Protein AF-A0A374JRE7-F1 (afdb_monomer_lite)

Radius of gyration: 29.58 Å; chains: 1; bounding box: 50×26×85 Å

Structure (mmCIF, N/CA/C/O backbone):
data_AF-A0A374JRE7-F1
#
_entry.id   AF-A0A374JRE7-F1
#
loop_
_atom_site.group_PDB
_atom_site.id
_atom_site.type_symbol
_atom_site.label_atom_id
_atom_site.label_alt_id
_atom_site.label_comp_id
_atom_site.label_asym_id
_atom_site.label_entity_id
_atom_site.label_seq_id
_atom_site.pdbx_PDB_ins_code
_atom_site.Cartn_x
_atom_site.Cartn_y
_atom_site.Cartn_z
_atom_site.occupancy
_atom_site.B_iso_or_equiv
_atom_site.auth_seq_id
_atom_site.auth_comp_id
_atom_site.auth_asym_id
_atom_site.auth_atom_id
_atom_site.pdbx_PDB_model_num
ATOM 1 N N . MET A 1 1 ? 1.518 7.018 14.244 1.00 69.31 1 MET A N 1
ATOM 2 C CA . MET A 1 1 ? 1.229 6.266 13.014 1.00 69.31 1 MET A CA 1
ATOM 3 C C . MET A 1 1 ? 1.092 4.790 13.334 1.00 69.31 1 MET A C 1
ATOM 5 O O . MET A 1 1 ? 2.068 4.043 13.311 1.00 69.31 1 MET A O 1
ATOM 9 N N . THR A 1 2 ? -0.122 4.399 13.698 1.00 86.94 2 THR A N 1
ATOM 10 C CA . THR A 1 2 ? -0.559 3.012 13.853 1.00 86.94 2 THR A CA 1
ATOM 11 C C . THR A 1 2 ? -0.926 2.415 12.490 1.00 86.94 2 THR A C 1
ATOM 13 O O . THR A 1 2 ? -0.893 3.087 11.454 1.00 86.94 2 THR A O 1
ATOM 16 N N . PHE A 1 3 ? -1.252 1.123 12.473 1.00 82.31 3 PHE A N 1
ATOM 17 C CA . PHE A 1 3 ? -1.751 0.459 11.272 1.00 82.31 3 PHE A CA 1
ATOM 18 C C . PHE A 1 3 ? -3.082 1.071 10.811 1.00 82.31 3 PHE A C 1
ATOM 20 O O . PHE A 1 3 ? -3.224 1.361 9.621 1.00 82.31 3 PHE A O 1
ATOM 27 N N . GLY A 1 4 ? -4.013 1.313 11.742 1.00 87.62 4 GLY A N 1
ATOM 28 C CA . GLY A 1 4 ? -5.303 1.925 11.444 1.00 87.62 4 GLY A CA 1
ATOM 29 C C . GLY A 1 4 ? -5.182 3.332 10.865 1.00 87.62 4 GLY A C 1
ATOM 30 O O . GLY A 1 4 ? -5.806 3.624 9.844 1.00 87.62 4 GLY A O 1
ATOM 31 N N . GLU A 1 5 ? -4.301 4.162 11.435 1.00 89.56 5 GLU A N 1
ATOM 32 C CA . GLU A 1 5 ? -4.011 5.516 10.937 1.00 89.56 5 GLU A CA 1
ATOM 33 C C . GLU A 1 5 ? -3.495 5.486 9.488 1.00 89.56 5 GLU A C 1
ATOM 35 O O . GLU A 1 5 ? -4.002 6.197 8.621 1.00 89.56 5 GLU A O 1
ATOM 40 N N . ARG A 1 6 ? -2.543 4.593 9.187 1.00 84.19 6 ARG A N 1
ATOM 41 C CA . ARG A 1 6 ? -1.980 4.454 7.835 1.00 84.19 6 ARG A CA 1
ATOM 42 C C . ARG A 1 6 ? -2.999 3.917 6.824 1.00 84.19 6 ARG A C 1
ATOM 44 O O . ARG A 1 6 ? -2.985 4.321 5.662 1.00 84.19 6 ARG A O 1
ATOM 51 N N . LEU A 1 7 ? -3.863 2.991 7.242 1.00 85.38 7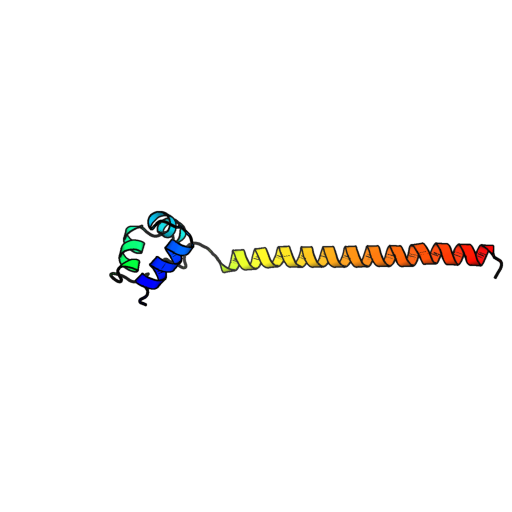 LEU A N 1
ATOM 52 C CA . LEU A 1 7 ? -4.919 2.437 6.393 1.00 85.38 7 LEU A CA 1
ATOM 53 C C . LEU A 1 7 ? -5.946 3.514 6.017 1.00 85.38 7 LEU A C 1
ATOM 55 O O . LEU A 1 7 ? -6.302 3.633 4.844 1.00 85.38 7 LEU A O 1
ATOM 59 N N . TYR A 1 8 ? -6.354 4.330 6.991 1.00 90.19 8 TYR A N 1
ATOM 60 C CA . TYR A 1 8 ? -7.259 5.461 6.792 1.00 90.19 8 TYR A CA 1
ATOM 61 C C . TYR A 1 8 ? -6.683 6.496 5.814 1.00 90.19 8 TYR A C 1
ATOM 63 O O . TYR A 1 8 ? -7.368 6.927 4.883 1.00 90.19 8 TYR A O 1
ATOM 71 N N . GLU A 1 9 ? -5.408 6.863 5.977 1.00 88.81 9 GLU A N 1
ATOM 72 C CA . GLU A 1 9 ? -4.719 7.793 5.075 1.00 88.81 9 GLU A CA 1
ATOM 73 C C . GLU A 1 9 ? -4.680 7.273 3.634 1.00 88.81 9 GLU A C 1
ATOM 75 O O . GLU A 1 9 ? -5.087 7.976 2.707 1.00 88.81 9 GLU A O 1
ATOM 80 N N . LEU A 1 10 ? -4.250 6.022 3.437 1.00 81.69 10 LEU A N 1
ATOM 81 C CA . LEU A 1 10 ? -4.186 5.403 2.112 1.00 81.69 10 LEU A CA 1
ATOM 82 C C . LEU A 1 10 ? -5.567 5.303 1.463 1.00 81.69 10 LEU A C 1
ATOM 84 O O . LEU A 1 10 ? -5.694 5.549 0.262 1.00 81.69 10 LEU A O 1
ATOM 88 N N . ARG A 1 11 ? -6.606 4.985 2.240 1.00 91.94 11 ARG A N 1
ATOM 89 C CA . ARG A 1 11 ? -7.981 4.932 1.742 1.00 91.94 11 ARG A CA 1
ATOM 90 C C . ARG A 1 11 ? -8.434 6.298 1.214 1.00 91.94 11 ARG A C 1
ATOM 92 O O . ARG A 1 11 ? -8.952 6.379 0.101 1.00 91.94 11 ARG A O 1
ATOM 99 N N . ASN A 1 12 ? -8.193 7.364 1.977 1.00 86.75 12 ASN A N 1
ATOM 100 C CA . ASN A 1 12 ? -8.600 8.719 1.597 1.00 86.75 12 ASN A CA 1
ATOM 101 C C . ASN A 1 12 ? -7.802 9.266 0.406 1.00 86.75 12 ASN A C 1
ATOM 103 O O . ASN A 1 12 ? -8.388 9.908 -0.458 1.00 86.75 12 ASN A O 1
ATOM 107 N N . ILE A 1 13 ? -6.499 8.974 0.308 1.00 91.62 13 ILE A N 1
ATOM 108 C CA . ILE A 1 13 ? -5.674 9.366 -0.852 1.00 91.62 13 ILE A CA 1
ATOM 109 C C . ILE A 1 13 ? -6.211 8.748 -2.152 1.00 91.62 13 ILE A C 1
ATOM 111 O O . ILE A 1 13 ? -6.131 9.364 -3.212 1.00 91.62 13 ILE A O 1
ATOM 115 N N . ASN A 1 14 ? -6.790 7.549 -2.070 1.00 81.25 14 ASN A N 1
ATOM 116 C CA . ASN A 1 14 ? -7.419 6.872 -3.203 1.00 81.25 14 ASN A CA 1
ATOM 117 C C . ASN A 1 14 ? -8.905 7.240 -3.387 1.00 81.25 14 ASN A C 1
ATOM 119 O O . ASN A 1 14 ? -9.558 6.661 -4.248 1.00 81.25 14 ASN A O 1
ATOM 123 N N . ASN A 1 15 ? -9.438 8.197 -2.613 1.00 92.06 15 ASN A N 1
ATOM 124 C CA . ASN A 1 15 ? -10.846 8.616 -2.621 1.00 92.06 15 ASN A CA 1
ATOM 125 C C . ASN A 1 15 ? -11.848 7.464 -2.423 1.00 92.06 15 ASN A C 1
ATOM 127 O O . ASN A 1 15 ? -12.948 7.504 -2.965 1.00 92.06 15 ASN A O 1
ATOM 131 N N . LEU A 1 16 ? -11.473 6.444 -1.647 1.00 87.56 16 LEU A N 1
ATOM 132 C CA . LEU A 1 16 ? -12.335 5.298 -1.360 1.00 87.56 16 LEU A CA 1
ATOM 133 C C . LEU A 1 16 ? -13.111 5.521 -0.057 1.00 87.56 16 LEU A C 1
ATOM 135 O O . LEU A 1 16 ? -12.568 5.988 0.945 1.00 87.56 16 LEU A O 1
ATOM 139 N N . SER A 1 17 ? -14.373 5.123 -0.017 1.00 94.31 17 SER A N 1
ATOM 140 C CA . SER A 1 17 ? -15.138 4.936 1.218 1.00 94.31 17 SER A CA 1
ATOM 141 C C . SER A 1 17 ? -14.730 3.637 1.925 1.00 94.31 17 SER A C 1
ATOM 143 O O . SER A 1 17 ? -14.084 2.761 1.349 1.00 94.31 17 SER A O 1
ATOM 145 N N . GLN A 1 18 ? -15.091 3.489 3.206 1.00 91.94 18 GLN A N 1
ATOM 146 C CA . GLN A 1 18 ? -14.857 2.228 3.925 1.00 91.94 18 GLN A CA 1
ATOM 147 C C . GLN A 1 18 ? -15.572 1.042 3.261 1.00 91.94 18 GLN A C 1
ATOM 149 O O . GLN A 1 18 ? -15.088 -0.076 3.385 1.00 91.94 18 GLN A O 1
ATOM 154 N N . GLU A 1 19 ? -16.709 1.281 2.595 1.00 90.62 19 GLU A N 1
ATOM 155 C CA . GLU A 1 19 ? -17.462 0.254 1.866 1.00 90.62 19 GLU A CA 1
ATOM 156 C C . GLU A 1 19 ? -16.702 -0.177 0.610 1.00 90.62 19 GLU A C 1
ATOM 158 O O . GLU A 1 19 ? -16.419 -1.355 0.445 1.00 90.62 19 GLU A O 1
ATOM 163 N N . GLU A 1 20 ? -16.254 0.778 -0.207 1.00 79.88 20 GLU A N 1
ATOM 164 C CA . GLU A 1 20 ? -15.484 0.491 -1.426 1.00 79.88 20 GLU A CA 1
ATOM 165 C C . G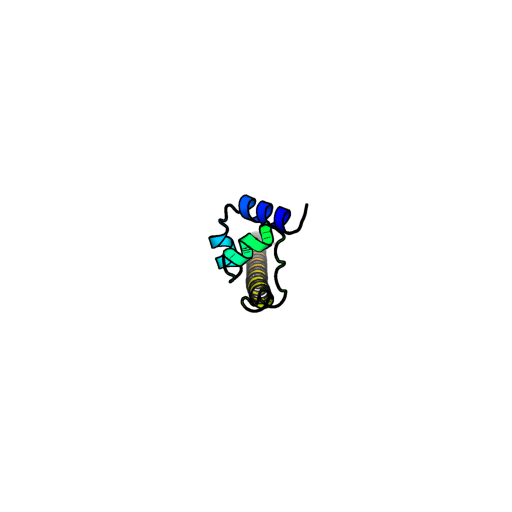LU A 1 20 ? -14.154 -0.203 -1.109 1.00 79.88 20 GLU A C 1
ATOM 167 O O . GLU A 1 20 ? -13.753 -1.141 -1.795 1.00 79.88 20 GLU A O 1
ATOM 172 N N . LEU A 1 21 ? -13.469 0.197 -0.031 1.00 82.75 21 LEU A N 1
ATOM 173 C CA . LEU A 1 21 ? -12.268 -0.512 0.412 1.00 82.75 21 LEU A CA 1
ATOM 174 C C . LEU A 1 21 ? -12.589 -1.934 0.900 1.00 82.75 21 LEU A C 1
ATOM 176 O O . LEU A 1 21 ? -11.790 -2.848 0.699 1.00 82.75 21 LEU A O 1
ATOM 180 N N . ALA A 1 22 ? -13.737 -2.127 1.548 1.00 84.50 22 ALA A N 1
ATOM 181 C CA . ALA A 1 22 ? -14.175 -3.438 2.003 1.00 84.50 22 ALA A CA 1
ATOM 182 C C . ALA A 1 22 ? -14.481 -4.366 0.820 1.00 84.50 22 ALA A C 1
ATOM 184 O O . ALA A 1 22 ? -14.031 -5.510 0.825 1.00 84.50 22 ALA A O 1
ATOM 185 N N . GLU A 1 23 ? -15.144 -3.849 -0.217 1.00 79.44 23 GLU A N 1
ATOM 186 C CA . GLU A 1 23 ? -15.388 -4.555 -1.479 1.00 79.44 23 GLU A CA 1
ATOM 187 C C . GLU A 1 23 ? -14.077 -4.952 -2.170 1.00 79.44 23 GLU A C 1
ATOM 189 O O . GLU A 1 23 ? -13.902 -6.112 -2.542 1.00 79.44 23 GLU A O 1
ATOM 194 N N . VAL A 1 24 ? -13.118 -4.024 -2.279 1.00 75.62 24 VAL A N 1
ATOM 195 C CA . VAL A 1 24 ? -11.794 -4.280 -2.881 1.00 75.62 24 VAL A CA 1
ATOM 196 C C . VAL A 1 24 ? -11.024 -5.372 -2.135 1.00 75.62 24 VAL A C 1
ATOM 198 O O . VAL A 1 24 ? -10.288 -6.143 -2.752 1.00 75.62 24 VAL A O 1
ATOM 201 N N . LEU A 1 25 ? -11.177 -5.441 -0.813 1.00 74.38 25 LEU A N 1
ATOM 202 C CA . LEU A 1 25 ? -10.481 -6.404 0.039 1.00 74.38 25 LEU A CA 1
ATOM 203 C C . LEU A 1 25 ? -11.301 -7.677 0.326 1.00 74.38 25 LEU A C 1
ATOM 205 O O . LEU A 1 25 ? -10.823 -8.525 1.079 1.00 74.38 25 LEU A O 1
ATOM 209 N N . ASP A 1 26 ? -12.498 -7.823 -0.261 1.00 74.88 26 ASP A N 1
ATOM 210 C CA . ASP A 1 26 ? -13.471 -8.906 -0.006 1.00 74.88 26 ASP A CA 1
ATOM 211 C C . ASP A 1 26 ? -13.696 -9.161 1.500 1.00 74.88 26 ASP A C 1
ATOM 213 O O . ASP A 1 26 ? -13.710 -10.291 2.001 1.00 74.88 26 ASP A O 1
ATOM 217 N N . VAL A 1 27 ? -13.834 -8.072 2.257 1.00 81.88 27 VAL A N 1
ATOM 218 C CA . VAL A 1 27 ? -14.149 -8.083 3.689 1.00 81.88 27 VAL A CA 1
ATOM 219 C C . VAL A 1 27 ? -15.392 -7.249 3.958 1.00 81.88 27 VAL A C 1
ATOM 221 O O . VAL A 1 27 ? -15.900 -6.554 3.090 1.00 81.88 27 VAL A O 1
ATOM 224 N N . SER A 1 28 ? -15.917 -7.307 5.179 1.00 88.00 28 SER A N 1
ATOM 225 C CA . SER A 1 28 ? -17.030 -6.441 5.550 1.00 88.00 28 SER A CA 1
ATOM 226 C C . SER A 1 28 ? -16.540 -5.035 5.904 1.00 88.00 28 SER A C 1
ATOM 228 O O . SER A 1 28 ? -15.456 -4.858 6.470 1.00 88.00 28 SER A O 1
ATOM 230 N N . ARG A 1 29 ? -17.367 -4.016 5.657 1.00 92.06 29 ARG A N 1
ATOM 231 C CA . ARG A 1 29 ? -17.096 -2.634 6.087 1.00 92.06 29 ARG A CA 1
ATOM 232 C C . ARG A 1 29 ? -16.788 -2.532 7.581 1.00 92.06 29 ARG A C 1
ATOM 234 O O . ARG A 1 29 ? -15.963 -1.723 8.005 1.00 92.06 29 ARG A O 1
ATOM 241 N N . GLN A 1 30 ? -17.425 -3.372 8.402 1.00 91.50 30 GLN A N 1
ATOM 242 C CA . GLN A 1 30 ? -17.166 -3.429 9.841 1.00 91.50 30 GLN A CA 1
ATOM 243 C C . GLN A 1 30 ? -15.732 -3.885 10.145 1.00 91.50 30 GLN A C 1
ATOM 245 O O . GLN A 1 30 ? -15.164 -3.426 11.135 1.00 91.50 30 GLN A O 1
ATOM 250 N N . SER A 1 31 ? -15.132 -4.744 9.313 1.00 89.38 31 SER A N 1
ATOM 251 C CA . SER A 1 31 ? -13.716 -5.118 9.426 1.00 89.38 31 SER A CA 1
ATOM 252 C C . SER A 1 31 ? -12.810 -3.924 9.148 1.00 89.38 31 SER A C 1
ATOM 254 O O . SER A 1 31 ? -11.965 -3.622 9.985 1.00 89.38 31 SER A O 1
ATOM 256 N N . ILE A 1 32 ? -13.054 -3.177 8.063 1.00 89.62 32 ILE A N 1
ATOM 257 C CA . ILE A 1 32 ? -12.305 -1.947 7.747 1.00 89.62 32 ILE A CA 1
ATOM 258 C C . ILE A 1 32 ? -12.415 -0.929 8.886 1.00 89.62 32 ILE A C 1
ATOM 260 O O . ILE A 1 32 ? -11.407 -0.408 9.353 1.00 89.62 32 ILE A O 1
ATOM 264 N N . SER A 1 33 ? -13.622 -0.702 9.409 1.00 93.00 33 SER A N 1
ATOM 265 C CA . SER A 1 33 ? -13.834 0.199 10.547 1.00 93.00 33 SER A CA 1
ATOM 266 C C . SER A 1 33 ? -13.061 -0.248 11.793 1.00 93.00 33 SER A C 1
ATOM 268 O O . SER A 1 33 ? -12.441 0.579 12.461 1.00 93.00 33 SER A O 1
ATOM 270 N N . LYS A 1 34 ? -13.046 -1.548 12.112 1.00 91.06 34 LYS A N 1
ATOM 271 C CA . LYS A 1 34 ? -12.267 -2.069 13.246 1.00 91.06 34 LYS A CA 1
ATOM 272 C C . LYS A 1 34 ? -10.763 -1.905 13.035 1.00 91.06 34 LYS A C 1
ATOM 274 O O . LYS A 1 34 ? -10.073 -1.602 14.002 1.00 91.06 34 LYS A O 1
ATOM 279 N N . TRP A 1 35 ? -10.281 -2.080 11.809 1.00 91.31 35 TRP A N 1
ATOM 280 C CA . TRP A 1 35 ? -8.875 -1.909 11.446 1.00 91.31 35 TRP A CA 1
ATOM 281 C C . TRP A 1 35 ? -8.426 -0.453 11.552 1.00 91.31 35 TRP A C 1
ATOM 283 O O . TRP A 1 35 ? -7.404 -0.186 12.169 1.00 91.31 35 TRP A O 1
ATOM 293 N N . GLU A 1 36 ? -9.218 0.491 11.038 1.00 90.50 36 GLU A N 1
ATOM 294 C CA . GLU A 1 36 ? -8.924 1.931 11.129 1.00 90.50 36 GLU A CA 1
ATOM 295 C C . GLU A 1 36 ? -8.946 2.462 12.569 1.00 90.50 36 GLU A C 1
ATOM 297 O O . GLU A 1 36 ? -8.282 3.445 12.871 1.00 90.50 36 GLU A O 1
ATOM 302 N N . ASN A 1 37 ? -9.688 1.807 13.466 1.00 92.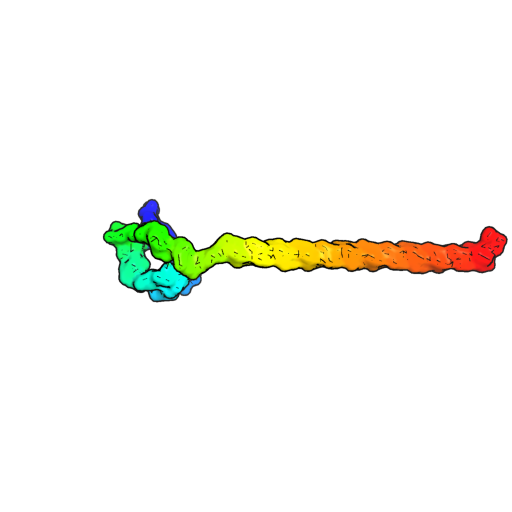06 37 ASN A N 1
ATOM 303 C CA . ASN A 1 37 ? -9.764 2.165 14.886 1.00 92.06 37 ASN A CA 1
ATOM 304 C C . ASN A 1 37 ? -8.830 1.321 15.776 1.00 92.06 37 ASN A C 1
ATOM 306 O O . ASN A 1 37 ? -9.018 1.310 16.992 1.00 92.06 37 ASN A O 1
ATOM 310 N N . ASP A 1 38 ? -7.904 0.552 15.188 1.00 87.94 38 ASP A N 1
ATOM 311 C CA . ASP A 1 38 ? -6.979 -0.356 15.890 1.00 87.94 38 ASP A CA 1
ATOM 312 C C . ASP A 1 38 ? -7.679 -1.357 16.849 1.00 87.94 38 ASP A C 1
ATOM 314 O O . ASP A 1 38 ? -7.091 -1.876 17.796 1.00 87.94 38 ASP A O 1
ATOM 318 N N . LYS A 1 39 ? -8.964 -1.661 16.603 1.00 86.62 39 LYS A N 1
ATOM 319 C CA . LYS A 1 39 ? -9.788 -2.600 17.395 1.00 86.62 39 LYS A CA 1
ATOM 320 C C . LYS A 1 39 ? -9.627 -4.052 16.957 1.00 86.62 39 LYS A C 1
ATOM 322 O O . LYS A 1 39 ? -10.041 -4.964 17.669 1.00 86.62 39 LYS A O 1
ATOM 327 N N . ALA A 1 40 ? -9.108 -4.266 15.757 1.00 82.50 40 ALA A N 1
ATOM 328 C CA . ALA A 1 40 ? -8.743 -5.565 15.223 1.00 82.50 40 ALA A CA 1
ATOM 329 C C . ALA A 1 40 ? -7.645 -5.363 14.183 1.00 82.50 40 ALA A C 1
ATOM 331 O O . ALA A 1 40 ? -7.540 -4.293 13.588 1.00 82.50 40 ALA A O 1
ATOM 332 N N . TYR A 1 41 ? -6.878 -6.409 13.921 1.00 78.62 41 TYR A N 1
ATOM 333 C CA . TYR A 1 41 ? -5.934 -6.432 12.812 1.00 78.62 41 TYR A CA 1
ATOM 334 C C . TYR A 1 41 ? -6.485 -7.316 11.690 1.00 78.62 41 TYR A C 1
ATOM 336 O O . TYR A 1 41 ? -7.341 -8.169 11.955 1.00 78.62 41 TYR A O 1
ATOM 344 N N . PRO A 1 42 ? -6.044 -7.124 10.435 1.00 75.56 42 PRO A N 1
ATOM 345 C CA . PRO A 1 42 ? -6.372 -8.042 9.361 1.00 75.56 42 PRO A CA 1
ATOM 346 C C . PRO A 1 42 ? -5.902 -9.439 9.746 1.00 75.56 42 PRO A C 1
ATOM 348 O O . PRO A 1 42 ? -4.714 -9.673 9.964 1.00 75.56 42 PRO A O 1
ATOM 351 N N . GLU A 1 43 ? -6.841 -10.372 9.860 1.00 68.44 43 GLU A N 1
ATOM 352 C CA . GLU A 1 43 ? -6.498 -11.769 10.055 1.00 68.44 43 GLU A CA 1
ATOM 353 C C . GLU A 1 43 ? -5.869 -12.249 8.741 1.00 68.44 43 GLU A C 1
ATOM 355 O O . GLU A 1 43 ? -6.520 -12.243 7.691 1.00 68.44 43 GLU A O 1
ATOM 360 N N . MET A 1 44 ? -4.580 -12.600 8.788 1.00 53.00 44 MET A N 1
ATOM 361 C CA . MET A 1 44 ? -3.713 -12.917 7.636 1.00 53.00 44 MET A CA 1
ATOM 362 C C . MET A 1 44 ? -4.287 -13.971 6.665 1.00 53.00 44 MET A C 1
ATOM 364 O O . MET A 1 44 ? -3.773 -14.152 5.566 1.00 53.00 44 MET A O 1
ATOM 368 N N .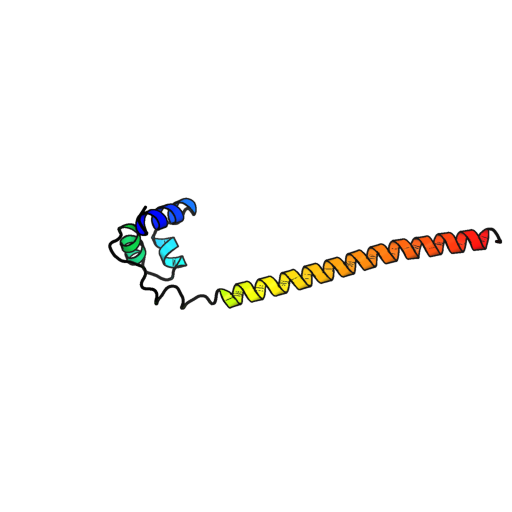 THR A 1 45 ? -5.367 -14.648 7.044 1.00 46.00 45 THR A N 1
ATOM 369 C CA . THR A 1 45 ? -5.984 -15.768 6.336 1.00 46.00 45 THR A CA 1
ATOM 370 C C . THR A 1 45 ? -6.945 -15.353 5.213 1.00 46.00 45 THR A C 1
ATOM 372 O O . THR A 1 45 ? -7.166 -16.148 4.303 1.00 46.00 45 THR A O 1
ATOM 375 N N . ARG A 1 46 ? -7.511 -14.133 5.207 1.00 49.66 46 ARG A N 1
ATOM 376 C CA . ARG A 1 46 ? -8.493 -13.740 4.164 1.00 49.66 46 ARG A CA 1
ATOM 377 C C . ARG A 1 46 ? -7.962 -12.845 3.047 1.00 49.66 46 ARG A C 1
ATOM 379 O O . ARG A 1 46 ? -8.528 -12.876 1.961 1.00 49.66 46 ARG A O 1
ATOM 386 N N . LEU A 1 47 ? -6.855 -12.128 3.250 1.00 49.06 47 LEU A N 1
ATOM 387 C CA . LEU A 1 47 ? -6.325 -11.210 2.228 1.00 49.06 47 LEU A CA 1
ATOM 388 C C . LEU A 1 47 ? -5.648 -11.917 1.037 1.00 49.06 47 LEU A C 1
ATOM 390 O O . LEU A 1 47 ? -5.459 -11.307 -0.009 1.00 49.06 47 LEU A O 1
ATOM 394 N N . PHE A 1 48 ? -5.273 -13.192 1.184 1.00 46.41 48 PHE A N 1
ATOM 395 C CA . PHE A 1 48 ? -4.482 -13.920 0.182 1.00 46.41 48 PHE A CA 1
ATOM 396 C C . PHE A 1 48 ? -5.263 -14.953 -0.635 1.00 46.41 48 PHE A C 1
ATOM 398 O O . PHE A 1 48 ? -4.690 -15.554 -1.541 1.00 46.41 48 PHE A O 1
ATOM 405 N N . MET A 1 49 ? -6.555 -15.170 -0.366 1.00 46.16 49 MET A N 1
ATOM 406 C CA . MET A 1 49 ? -7.282 -16.304 -0.952 1.00 46.16 49 MET A CA 1
ATOM 407 C C . MET A 1 49 ? -8.371 -15.929 -1.960 1.00 46.16 49 MET A C 1
ATOM 409 O O . MET A 1 49 ? -9.267 -16.733 -2.210 1.00 46.16 49 MET A O 1
ATOM 413 N N . LYS A 1 50 ? -8.293 -14.740 -2.583 1.00 49.62 50 LYS A N 1
ATOM 414 C CA . LYS A 1 50 ? -9.200 -14.410 -3.697 1.00 49.62 50 LYS A CA 1
ATOM 415 C C . LYS A 1 50 ? -8.710 -13.386 -4.723 1.00 49.62 50 LYS A C 1
ATOM 417 O O . LYS A 1 50 ? -9.492 -12.651 -5.314 1.00 49.62 50 LYS A O 1
ATOM 422 N N . THR A 1 51 ? -7.417 -13.375 -5.013 1.00 48.53 51 THR A N 1
ATOM 423 C CA . THR A 1 51 ? -6.927 -12.930 -6.327 1.00 48.53 51 THR A CA 1
ATOM 424 C C . THR A 1 51 ? -5.544 -13.522 -6.512 1.00 48.53 51 THR A C 1
ATOM 426 O O . THR A 1 51 ? -4.643 -13.229 -5.729 1.00 48.53 51 THR A O 1
ATOM 429 N N . ASN A 1 52 ? -5.344 -14.381 -7.517 1.00 53.62 52 ASN A N 1
ATOM 430 C CA . ASN A 1 52 ? -4.003 -14.883 -7.802 1.00 53.62 52 ASN A CA 1
ATOM 431 C C . ASN A 1 52 ? -3.177 -13.751 -8.448 1.00 53.62 52 ASN A C 1
ATOM 433 O O . ASN A 1 52 ? -3.103 -13.605 -9.667 1.00 53.62 52 ASN A O 1
ATOM 437 N N . GLY A 1 53 ? -2.610 -12.880 -7.609 1.00 52.62 53 GLY A N 1
ATOM 438 C CA . GLY A 1 53 ? -1.844 -11.698 -8.015 1.00 52.62 53 GLY A CA 1
ATOM 439 C C . GLY A 1 53 ? -0.510 -12.030 -8.692 1.00 52.62 53 GLY A C 1
ATOM 440 O O . GLY A 1 53 ? 0.016 -11.212 -9.448 1.00 52.62 53 GLY A O 1
ATOM 441 N N . ASN A 1 54 ? 0.011 -13.245 -8.500 1.00 54.25 54 ASN A N 1
ATOM 442 C CA . ASN A 1 54 ? 1.159 -13.735 -9.261 1.00 54.25 54 ASN A CA 1
ATOM 443 C C . ASN A 1 54 ? 0.770 -14.121 -10.696 1.00 54.25 54 ASN A C 1
ATOM 445 O O . ASN A 1 54 ? 1.535 -13.844 -11.619 1.00 54.25 54 ASN A O 1
ATOM 449 N N . ASP A 1 55 ? -0.430 -14.659 -10.916 1.00 56.38 55 ASP A N 1
ATOM 450 C CA . ASP A 1 55 ? -0.890 -15.062 -12.251 1.00 56.38 55 ASP A CA 1
ATOM 451 C C . ASP A 1 55 ? -1.142 -13.853 -13.153 1.00 56.38 55 ASP A C 1
ATOM 453 O O . ASP A 1 55 ? -0.681 -13.813 -14.295 1.00 56.38 55 ASP A O 1
ATOM 457 N N . PHE A 1 56 ? -1.795 -12.814 -12.625 1.00 51.81 56 PHE A N 1
ATOM 458 C CA . PHE A 1 56 ? -2.104 -11.606 -13.393 1.00 51.81 56 PHE A CA 1
ATOM 459 C C . PHE A 1 56 ? -0.836 -10.836 -13.804 1.00 51.81 56 PHE A C 1
ATOM 461 O O . PHE A 1 56 ? -0.686 -10.413 -14.954 1.00 51.81 56 PHE A O 1
ATOM 468 N N . LYS A 1 57 ? 0.134 -10.715 -12.889 1.00 57.06 57 LYS A N 1
ATOM 469 C CA . LYS A 1 57 ? 1.411 -10.034 -13.152 1.00 57.06 57 LYS A CA 1
ATOM 470 C C . LYS A 1 57 ? 2.321 -10.836 -14.095 1.00 57.06 57 LYS A C 1
ATOM 472 O O . LYS A 1 57 ? 3.021 -10.237 -14.916 1.00 57.06 57 LYS A O 1
ATOM 477 N N . ASN A 1 58 ? 2.293 -12.170 -14.027 1.00 60.44 58 ASN A N 1
ATOM 478 C CA . ASN A 1 58 ? 3.030 -13.050 -14.942 1.00 60.44 58 ASN A CA 1
ATOM 479 C C . ASN A 1 58 ? 2.451 -13.041 -16.367 1.00 60.44 58 ASN A C 1
ATOM 481 O O . ASN A 1 58 ? 3.215 -13.065 -17.337 1.00 60.44 58 ASN A O 1
ATOM 485 N N . TRP A 1 59 ? 1.128 -12.931 -16.504 1.00 50.88 59 TRP A N 1
ATOM 486 C CA . TRP A 1 59 ? 0.438 -12.866 -17.794 1.00 50.88 59 TRP A CA 1
ATOM 487 C C . TRP A 1 59 ? 0.632 -11.507 -18.500 1.00 50.88 59 TRP A C 1
ATOM 489 O O . TRP A 1 59 ? 0.993 -11.456 -19.678 1.00 50.88 59 TRP A O 1
ATOM 499 N N . MET A 1 60 ? 0.536 -10.392 -17.764 1.00 50.97 60 MET A N 1
ATOM 500 C CA . MET A 1 60 ? 0.755 -9.032 -18.297 1.00 50.97 60 MET A CA 1
ATOM 501 C C . MET A 1 60 ? 2.205 -8.775 -18.753 1.00 50.97 60 MET A C 1
ATOM 503 O O . MET A 1 60 ? 2.457 -8.088 -19.750 1.00 50.97 60 MET A O 1
ATOM 507 N N . ASN A 1 61 ? 3.181 -9.370 -18.063 1.00 60.19 61 ASN A N 1
ATOM 508 C CA . ASN A 1 61 ? 4.592 -9.263 -18.439 1.00 60.19 61 ASN A CA 1
ATOM 509 C C . ASN A 1 61 ? 4.968 -10.116 -19.666 1.00 60.19 61 ASN A C 1
ATOM 511 O O . ASN A 1 61 ? 5.966 -9.808 -20.321 1.00 60.19 61 ASN A O 1
ATOM 515 N N . HIS A 1 62 ? 4.192 -11.150 -20.012 1.00 57.91 62 HIS A N 1
ATOM 516 C CA . HIS A 1 62 ? 4.399 -11.938 -21.234 1.00 57.91 62 HIS A CA 1
ATOM 517 C C . HIS A 1 62 ? 3.945 -11.182 -22.491 1.00 57.91 62 HIS A C 1
ATOM 519 O O . HIS A 1 62 ? 4.703 -11.093 -23.460 1.00 57.91 62 HIS A O 1
ATOM 525 N N . GLY A 1 63 ? 2.752 -10.573 -22.459 1.00 57.06 63 GLY A N 1
ATOM 526 C CA . GLY A 1 63 ? 2.207 -9.819 -23.596 1.00 57.06 63 GLY A CA 1
ATOM 527 C C . GLY A 1 63 ? 3.081 -8.626 -23.996 1.00 57.06 63 GLY A C 1
ATOM 528 O O . GLY A 1 63 ? 3.379 -8.428 -25.172 1.00 57.06 63 GLY A O 1
ATOM 529 N N . THR A 1 64 ? 3.586 -7.876 -23.015 1.00 60.88 64 THR A N 1
ATOM 530 C CA . THR A 1 64 ? 4.389 -6.667 -23.264 1.00 60.88 64 THR A CA 1
ATOM 531 C C . THR A 1 64 ? 5.756 -6.979 -23.895 1.00 60.88 64 THR A C 1
ATOM 533 O O . THR A 1 64 ? 6.211 -6.255 -24.780 1.00 60.88 64 THR A O 1
ATOM 536 N N . LYS A 1 65 ? 6.408 -8.088 -23.512 1.00 68.06 65 LYS A N 1
ATOM 537 C CA . LYS A 1 65 ? 7.729 -8.479 -24.048 1.00 68.06 65 LYS A CA 1
ATOM 538 C C . LYS A 1 65 ? 7.668 -8.921 -25.511 1.00 68.06 65 LYS A C 1
ATOM 540 O O . LYS A 1 65 ? 8.520 -8.512 -26.297 1.00 68.06 65 LYS A O 1
ATOM 545 N N . ILE A 1 66 ? 6.655 -9.709 -25.881 1.00 69.06 66 ILE A N 1
ATOM 546 C CA . ILE A 1 66 ? 6.454 -10.155 -27.269 1.00 69.06 66 ILE A CA 1
ATOM 547 C C . ILE A 1 66 ? 6.127 -8.955 -28.164 1.00 69.06 66 ILE A C 1
ATOM 549 O O . ILE A 1 66 ? 6.711 -8.810 -29.23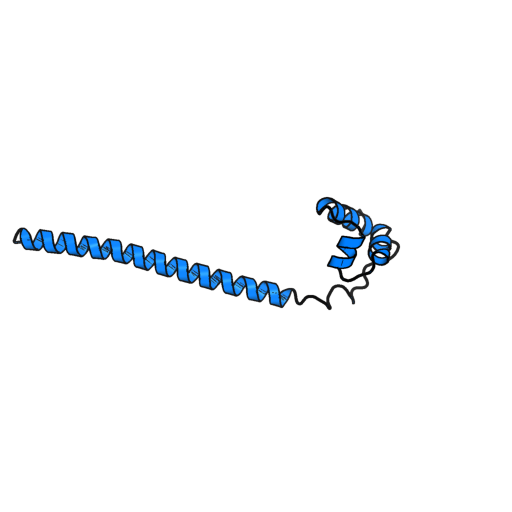4 1.00 69.06 66 ILE A O 1
ATOM 553 N N . GLN A 1 67 ? 5.281 -8.035 -27.692 1.00 66.06 67 GLN A N 1
ATOM 554 C CA . GLN A 1 67 ? 4.957 -6.799 -28.412 1.00 66.06 67 GLN A CA 1
ATOM 555 C C . GLN A 1 67 ? 6.194 -5.910 -28.643 1.00 66.06 67 GLN A C 1
ATOM 557 O O . GLN A 1 67 ? 6.383 -5.373 -29.737 1.00 66.06 67 GLN A O 1
ATOM 562 N N . ILE A 1 68 ? 7.082 -5.791 -27.648 1.00 73.06 68 ILE A N 1
ATOM 563 C CA . ILE A 1 68 ? 8.353 -5.059 -27.785 1.00 73.06 68 ILE A CA 1
ATOM 564 C C . ILE A 1 68 ? 9.286 -5.752 -28.789 1.00 73.06 68 ILE A C 1
ATOM 566 O O . ILE A 1 68 ? 9.924 -5.076 -29.598 1.00 73.06 68 ILE A O 1
ATOM 570 N N . LEU A 1 69 ? 9.362 -7.086 -28.765 1.00 71.69 69 LEU A N 1
ATOM 571 C CA . LEU A 1 69 ? 10.203 -7.854 -29.683 1.00 71.69 69 LEU A CA 1
ATOM 572 C C . LEU A 1 69 ? 9.718 -7.732 -31.136 1.00 71.69 69 LEU A C 1
ATOM 574 O O . LEU A 1 69 ? 10.526 -7.453 -32.021 1.00 71.69 69 LEU A O 1
ATOM 578 N N . ILE A 1 70 ? 8.406 -7.847 -31.370 1.00 76.31 70 ILE A N 1
ATOM 579 C CA . ILE A 1 70 ? 7.792 -7.663 -32.695 1.00 76.31 70 ILE A CA 1
ATOM 580 C C . ILE A 1 70 ? 8.066 -6.248 -33.219 1.00 76.31 70 ILE A C 1
ATOM 582 O O . ILE A 1 70 ? 8.516 -6.092 -34.354 1.00 76.31 70 ILE A O 1
ATOM 586 N N . ARG A 1 71 ? 7.888 -5.210 -32.386 1.00 72.19 71 ARG A N 1
ATOM 587 C CA . ARG A 1 71 ? 8.218 -3.825 -32.769 1.00 72.19 71 ARG A CA 1
ATOM 588 C C . ARG A 1 71 ? 9.692 -3.654 -33.147 1.00 72.19 71 ARG A C 1
ATOM 590 O O . ARG A 1 71 ? 9.980 -2.988 -34.137 1.00 72.19 71 ARG A O 1
ATOM 597 N N . ARG A 1 72 ? 10.624 -4.262 -32.404 1.00 79.06 72 ARG A N 1
ATOM 598 C CA . ARG A 1 72 ? 12.067 -4.196 -32.705 1.00 79.06 72 ARG A CA 1
ATOM 599 C C . ARG A 1 72 ? 12.412 -4.850 -34.041 1.00 79.06 72 ARG A C 1
ATOM 601 O O . ARG A 1 72 ? 13.146 -4.255 -34.824 1.00 79.06 72 ARG A O 1
ATOM 608 N N . ILE A 1 73 ? 11.860 -6.032 -34.313 1.00 82.94 73 ILE A N 1
ATOM 609 C CA . ILE A 1 73 ? 12.096 -6.750 -35.573 1.00 82.94 73 ILE A CA 1
ATOM 610 C C . ILE A 1 73 ? 11.540 -5.953 -36.761 1.00 82.94 73 ILE A C 1
ATOM 612 O O . ILE A 1 73 ? 12.242 -5.800 -37.759 1.00 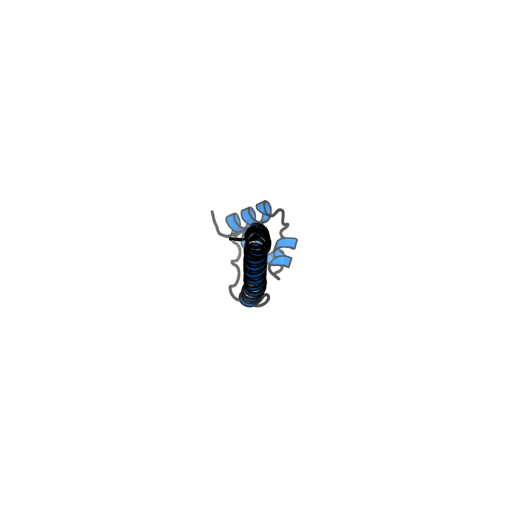82.94 73 ILE A O 1
ATOM 616 N N . MET A 1 74 ? 10.337 -5.375 -36.645 1.00 72.19 74 MET A N 1
ATOM 617 C CA . MET A 1 74 ? 9.769 -4.543 -37.716 1.00 72.19 74 MET A CA 1
ATOM 618 C C . MET A 1 74 ? 10.619 -3.303 -38.011 1.00 72.19 74 MET A C 1
ATOM 620 O O . MET A 1 74 ? 10.862 -2.996 -39.174 1.00 72.19 74 MET A O 1
ATOM 624 N N . ILE A 1 75 ? 11.116 -2.614 -36.979 1.00 75.25 75 ILE A N 1
ATOM 625 C CA . ILE A 1 75 ? 11.974 -1.433 -37.160 1.00 75.25 75 ILE A CA 1
ATOM 626 C C . ILE A 1 75 ? 13.283 -1.809 -37.865 1.00 75.25 75 ILE A C 1
ATOM 628 O O . ILE A 1 75 ? 13.680 -1.132 -38.811 1.00 75.25 75 ILE A O 1
ATOM 632 N N . ILE A 1 76 ? 13.932 -2.905 -37.457 1.00 77.31 76 ILE A N 1
ATOM 633 C CA . ILE A 1 76 ? 15.171 -3.376 -38.098 1.00 77.31 76 ILE A CA 1
ATOM 634 C C . ILE A 1 76 ? 14.916 -3.754 -39.563 1.00 77.31 76 ILE A C 1
ATOM 636 O O . ILE A 1 76 ? 15.699 -3.374 -40.432 1.00 77.31 76 ILE A O 1
ATOM 640 N N . GLY A 1 77 ? 13.809 -4.444 -39.854 1.00 72.81 77 GLY A N 1
ATOM 641 C CA . GLY A 1 77 ? 13.421 -4.795 -41.221 1.00 72.81 77 GLY A CA 1
ATOM 642 C C . GLY A 1 77 ? 13.197 -3.570 -42.112 1.00 72.81 77 GLY A C 1
ATOM 643 O O . GLY A 1 77 ? 13.695 -3.533 -43.235 1.00 72.81 77 GLY A O 1
ATOM 644 N N . LEU A 1 78 ? 12.519 -2.537 -41.601 1.00 72.06 78 LEU A N 1
ATOM 645 C CA . LEU A 1 78 ? 12.312 -1.277 -42.326 1.00 72.06 78 LEU A CA 1
ATOM 646 C C . LEU A 1 78 ? 13.629 -0.538 -42.595 1.00 72.06 78 LEU A C 1
ATOM 648 O O . LEU A 1 78 ? 13.838 -0.037 -43.698 1.00 72.06 78 LEU A O 1
ATOM 652 N N . ILE A 1 79 ? 14.535 -0.496 -41.615 1.00 72.75 79 ILE A N 1
ATOM 653 C CA . ILE A 1 79 ? 15.856 0.127 -41.780 1.00 72.75 79 ILE A CA 1
ATOM 654 C C . ILE A 1 79 ? 16.676 -0.623 -42.835 1.00 72.75 79 ILE A C 1
ATOM 656 O O . ILE A 1 79 ? 17.248 0.006 -43.723 1.00 72.75 79 ILE A O 1
ATOM 660 N N . ALA A 1 80 ? 16.697 -1.956 -42.782 1.00 76.12 80 ALA A N 1
ATOM 661 C CA . ALA A 1 80 ? 17.378 -2.770 -43.782 1.00 76.12 80 ALA A CA 1
ATOM 662 C C . ALA A 1 80 ? 16.813 -2.506 -45.186 1.00 76.12 80 ALA A C 1
ATOM 664 O O . ALA A 1 80 ? 17.578 -2.258 -46.116 1.00 76.12 80 ALA A O 1
ATOM 665 N N . LEU A 1 81 ? 15.486 -2.471 -45.334 1.00 72.94 81 LEU A N 1
ATOM 666 C CA . LEU A 1 81 ? 14.826 -2.177 -46.607 1.00 72.94 81 LEU A CA 1
ATOM 667 C C . LEU A 1 81 ? 15.241 -0.808 -47.176 1.00 72.94 81 LEU A C 1
ATOM 669 O O . LEU A 1 81 ? 15.518 -0.704 -48.368 1.00 72.94 81 LEU A O 1
ATOM 673 N N . MET A 1 82 ? 15.339 0.228 -46.336 1.00 72.88 82 MET A N 1
ATOM 674 C CA . MET A 1 82 ? 15.802 1.555 -46.769 1.00 72.88 82 MET A CA 1
ATOM 675 C C . MET A 1 82 ? 17.260 1.545 -47.257 1.00 72.88 82 MET A C 1
ATOM 677 O O . MET A 1 82 ? 17.589 2.205 -48.246 1.00 72.88 82 MET A O 1
ATOM 681 N N . ILE A 1 83 ? 18.134 0.771 -46.608 1.00 73.06 83 ILE A N 1
ATOM 682 C CA . ILE A 1 83 ? 19.548 0.652 -46.996 1.00 73.06 83 ILE A CA 1
ATOM 683 C C . ILE A 1 83 ? 19.690 -0.128 -48.311 1.00 73.06 83 ILE A C 1
ATOM 685 O O . ILE A 1 83 ? 20.384 0.309 -49.227 1.00 73.06 83 ILE A O 1
ATOM 689 N N . TYR A 1 84 ? 19.000 -1.260 -48.454 1.00 73.06 84 TYR A N 1
ATOM 690 C CA . TYR A 1 84 ? 19.090 -2.067 -49.674 1.00 73.06 84 TYR A CA 1
ATOM 691 C C . TYR A 1 84 ? 18.363 -1.428 -50.870 1.00 73.06 84 TYR A C 1
ATOM 693 O O . TYR A 1 84 ? 18.830 -1.552 -52.002 1.00 73.06 84 TYR A O 1
ATOM 701 N N . GLY A 1 85 ? 17.277 -0.683 -50.638 1.00 63.50 85 GLY A N 1
ATOM 702 C CA . GLY A 1 85 ? 16.576 0.071 -51.684 1.00 63.50 85 GLY A CA 1
ATOM 703 C C . GLY A 1 85 ? 17.419 1.204 -52.280 1.00 63.50 85 GLY A C 1
ATOM 704 O O . GLY A 1 85 ? 17.401 1.420 -53.490 1.00 63.50 85 GLY A O 1
ATOM 705 N N . THR A 1 86 ? 18.222 1.885 -51.457 1.00 59.38 86 THR A N 1
ATOM 706 C CA . THR A 1 86 ? 19.178 2.904 -51.932 1.00 59.38 86 THR A CA 1
ATOM 707 C C . THR A 1 86 ? 20.417 2.281 -52.577 1.00 59.38 86 THR A C 1
ATOM 709 O O . THR A 1 86 ? 20.891 2.788 -53.591 1.00 59.38 86 THR A O 1
ATOM 712 N N . GLY A 1 87 ? 20.891 1.136 -52.075 1.00 61.62 87 GLY A N 1
ATOM 713 C CA . GLY A 1 87 ? 21.975 0.369 -52.695 1.00 61.62 87 GLY A CA 1
ATOM 714 C C . GLY A 1 87 ? 21.665 -0.085 -54.128 1.00 61.62 87 GLY A C 1
ATOM 715 O O . GLY A 1 87 ? 22.521 0.037 -55.002 1.00 61.62 87 GLY A O 1
ATOM 716 N N . TYR A 1 88 ? 20.432 -0.529 -54.406 1.00 66.56 88 TYR A N 1
ATOM 717 C CA . TYR A 1 88 ? 20.001 -0.876 -55.769 1.00 66.56 88 TYR A CA 1
ATOM 718 C C . TYR A 1 88 ? 19.964 0.351 -56.696 1.00 66.56 88 TYR A C 1
ATOM 720 O O . TYR A 1 88 ? 20.397 0.277 -57.845 1.00 66.56 88 TYR A O 1
ATOM 728 N N . ALA A 1 89 ? 19.511 1.505 -56.195 1.00 62.59 89 ALA A N 1
ATOM 729 C CA . ALA A 1 89 ? 19.501 2.757 -56.956 1.00 62.59 89 ALA A CA 1
ATOM 730 C C . ALA A 1 89 ? 20.921 3.261 -57.282 1.00 62.59 89 ALA A C 1
ATOM 732 O O . ALA A 1 89 ? 21.182 3.696 -58.399 1.00 62.59 89 ALA A O 1
ATOM 733 N N . ILE A 1 90 ? 21.863 3.146 -56.341 1.00 64.25 90 ILE A N 1
ATOM 734 C CA . ILE A 1 90 ? 23.270 3.517 -56.565 1.00 64.25 90 ILE A CA 1
ATOM 735 C C . ILE A 1 90 ? 23.943 2.533 -57.531 1.00 64.25 90 ILE A C 1
ATOM 737 O O . ILE A 1 90 ? 24.623 2.962 -58.459 1.00 64.25 90 ILE A O 1
ATOM 741 N N . GLY A 1 91 ? 23.723 1.225 -57.366 1.00 65.25 91 GLY A N 1
ATOM 742 C CA . GLY A 1 91 ? 24.285 0.205 -58.256 1.00 65.25 91 GLY A CA 1
ATOM 743 C C . GLY A 1 91 ? 23.780 0.324 -59.697 1.00 65.25 91 GLY A C 1
ATOM 744 O O . GLY A 1 91 ? 24.569 0.249 -60.634 1.00 65.25 91 GLY A O 1
ATOM 745 N N . THR A 1 92 ? 22.482 0.581 -59.884 1.00 67.94 92 THR A N 1
ATOM 746 C CA . THR A 1 92 ? 21.903 0.829 -61.217 1.00 67.94 92 THR A CA 1
ATOM 747 C C . THR A 1 92 ? 22.404 2.133 -61.835 1.00 67.94 92 THR A C 1
ATOM 749 O O . THR A 1 92 ? 22.674 2.164 -63.032 1.00 67.94 92 THR A O 1
ATOM 752 N N . PHE A 1 93 ? 22.600 3.185 -61.037 1.00 67.50 93 PHE A N 1
ATOM 753 C CA . PHE A 1 93 ? 23.164 4.454 -61.501 1.00 67.50 93 PHE A CA 1
ATOM 754 C C . PHE A 1 93 ? 24.632 4.325 -61.940 1.00 67.50 93 PHE A C 1
ATOM 756 O O . PHE A 1 93 ? 24.991 4.816 -63.007 1.00 67.50 93 PHE A O 1
ATOM 763 N N . ILE A 1 94 ? 25.467 3.610 -61.178 1.00 70.75 94 ILE A N 1
ATOM 764 C CA . ILE A 1 94 ? 26.865 3.327 -61.553 1.00 70.75 94 ILE A CA 1
ATOM 765 C C . ILE A 1 94 ? 26.922 2.475 -62.829 1.00 70.75 94 ILE A C 1
ATOM 767 O O . ILE A 1 94 ? 27.655 2.821 -63.752 1.00 70.75 94 ILE A O 1
ATOM 771 N N . ALA A 1 95 ? 26.089 1.432 -62.931 1.00 73.44 95 ALA A N 1
ATOM 772 C CA . ALA A 1 95 ? 26.005 0.596 -64.130 1.00 73.44 95 ALA A CA 1
ATOM 773 C C . ALA A 1 95 ? 25.579 1.388 -65.384 1.00 73.44 95 ALA A C 1
ATOM 775 O O . ALA A 1 95 ? 26.015 1.076 -66.490 1.00 73.44 95 ALA A O 1
ATOM 776 N N . HIS A 1 96 ? 24.754 2.430 -65.233 1.00 72.81 96 HIS A N 1
ATOM 777 C CA . HIS A 1 96 ? 24.363 3.316 -66.336 1.00 72.81 96 HIS A CA 1
ATOM 778 C C . HIS A 1 96 ? 25.465 4.308 -66.743 1.00 72.81 96 HIS A C 1
ATOM 780 O O . HIS A 1 96 ? 25.487 4.759 -67.886 1.00 72.81 96 HIS A O 1
ATOM 786 N N . LEU A 1 97 ? 26.386 4.634 -65.831 1.00 78.56 97 LEU A N 1
ATOM 787 C CA . LEU A 1 97 ? 27.547 5.492 -66.096 1.00 78.56 97 LEU A CA 1
ATOM 788 C C . LEU A 1 97 ? 28.724 4.743 -66.749 1.00 78.56 97 LEU A C 1
ATOM 790 O O . LEU A 1 97 ? 29.699 5.385 -67.132 1.00 78.56 97 LEU A O 1
ATOM 794 N N . GLY A 1 98 ? 28.622 3.420 -66.929 1.00 70.38 98 GLY A N 1
ATOM 795 C CA . GLY A 1 98 ? 29.583 2.616 -67.692 1.00 70.38 98 GLY A CA 1
ATOM 796 C C . GLY A 1 98 ? 30.908 2.319 -66.981 1.00 70.38 98 GLY A C 1
ATOM 797 O O . GLY A 1 98 ? 31.894 2.048 -67.666 1.00 70.38 98 GLY A O 1
ATOM 798 N N . PHE A 1 99 ? 30.934 2.384 -65.646 1.00 53.88 99 PHE A N 1
ATOM 799 C CA . PHE A 1 99 ? 32.059 1.930 -64.816 1.00 53.88 99 PHE A CA 1
ATOM 800 C C . PHE A 1 99 ? 31.913 0.465 -64.401 1.00 53.88 99 PHE A C 1
ATOM 802 O O . PHE A 1 99 ? 30.760 0.020 -64.193 1.00 53.88 99 PHE A O 1
#

Secondary structure (DSSP, 8-state):
--HHHHHHHHHHHTT--HHHHHHHTTS-HHHHHHHHTTSS---TTTTTSS--HHHHHHHHHHHHHHHHHHHHHHHHHHHHHHHHHHHHHHHHHHHHTT-

Sequence (99 aa):
MTFGERLYELRNINNLSQEELAEVLDVSRQSISKWENDKAYPEMTRLFMKTNGNDFKNWMNHGTKIQILIRRIMIIGLIALMIYGTGYAIGTFIAHLGF

pLDDT: mean 73.29, std 13.78, range [46.0, 94.31]

Foldseek 3Di:
DDQLCVLVVVCVVVVHDLCRVCVVQVHHSVVNVCRNVVVDPPPPPRNPPPDPPVVVVVVVVVVVVVVVVVVVVVVVVVVVCVVVVVVVVVVVVVVVVPD